Protein AF-A0AA88A4T7-F1 (afdb_monomer)

pLDDT: mean 73.72, std 11.53, range [44.41, 88.44]

Secondary structure (DSSP, 8-state):
---HHHHHHHTTHHHHHS-GGGHHHHHHHHHHHHHHHTTTS-HHHHHHHHHHHHHHHHHS--

Organism: Ficus carica (NCBI:txid3494)

InterPro domains:
  IPR057039 F-box protein At5g52880-like, ARM repeats region [PF24104] (6-61)

Sequence (62 aa):
MSNPLARYQKLGYKESLEKIHRYPLACKELGFILRAAYAEFPKNLQALIVQDTITAFRLLPG

Radius of gyration: 13.3 Å; Cα contacts (8 Å, |Δi|>4): 17; chains: 1; bounding box: 33×14×29 Å

Structure (mmCIF, N/CA/C/O backbone):
data_AF-A0AA88A4T7-F1
#
_entry.id   AF-A0AA88A4T7-F1
#
loop_
_atom_site.group_PDB
_atom_site.id
_atom_site.type_symbol
_atom_site.label_atom_id
_atom_site.label_alt_id
_atom_site.label_comp_id
_atom_site.label_asym_id
_atom_site.label_entity_id
_atom_site.label_seq_id
_atom_site.pdbx_PDB_ins_code
_atom_site.Cartn_x
_atom_site.Cartn_y
_atom_site.Cartn_z
_atom_site.occupancy
_atom_site.B_iso_or_equiv
_atom_site.auth_seq_id
_atom_site.auth_comp_id
_atom_site.auth_asym_id
_atom_site.auth_atom_id
_atom_site.pdbx_PDB_model_num
ATOM 1 N N . MET A 1 1 ? 19.680 6.673 11.976 1.00 44.41 1 MET A N 1
ATOM 2 C CA . MET A 1 1 ? 18.291 6.678 11.465 1.00 44.41 1 MET A CA 1
ATOM 3 C C . MET A 1 1 ? 18.347 6.362 9.979 1.00 44.41 1 MET A C 1
ATOM 5 O O . MET A 1 1 ? 18.887 7.156 9.221 1.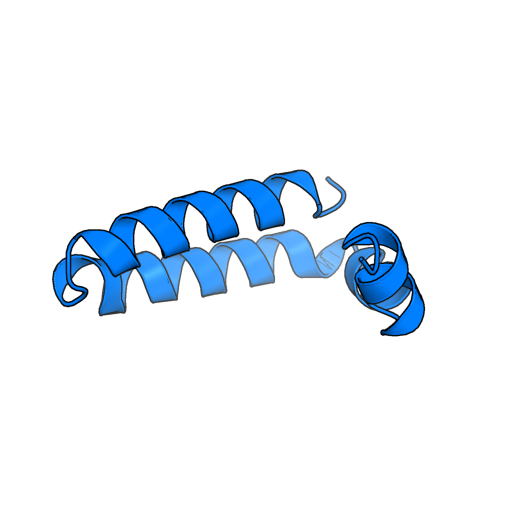00 44.41 1 MET A O 1
ATOM 9 N N . SER A 1 2 ? 17.944 5.158 9.574 1.00 53.28 2 SER A N 1
ATOM 10 C CA . SER A 1 2 ? 18.051 4.692 8.187 1.00 53.28 2 SER A CA 1
ATOM 11 C C . SER A 1 2 ? 17.083 5.463 7.289 1.00 53.28 2 SER A C 1
ATOM 13 O O . SER A 1 2 ? 15.872 5.431 7.486 1.00 53.28 2 SER A O 1
ATOM 15 N N . ASN A 1 3 ? 17.646 6.176 6.314 1.00 68.00 3 ASN A N 1
ATOM 16 C CA . ASN A 1 3 ? 16.917 6.974 5.336 1.00 68.00 3 ASN A CA 1
ATOM 17 C C . ASN A 1 3 ? 15.888 6.077 4.605 1.00 68.00 3 ASN A C 1
ATOM 19 O O . ASN A 1 3 ? 16.295 5.038 4.071 1.00 68.00 3 ASN A O 1
ATOM 23 N N . PRO A 1 4 ? 14.583 6.416 4.576 1.00 65.38 4 PRO A N 1
ATOM 24 C CA . PRO A 1 4 ? 13.554 5.591 3.939 1.00 65.38 4 PRO A CA 1
ATOM 25 C C . PRO A 1 4 ? 13.920 5.211 2.503 1.00 65.38 4 PRO A C 1
ATOM 27 O O . PRO A 1 4 ? 13.755 4.060 2.107 1.00 65.38 4 PRO A O 1
ATOM 30 N N . LEU A 1 5 ? 14.532 6.146 1.770 1.00 63.66 5 LEU A N 1
ATOM 31 C CA . LEU A 1 5 ? 15.026 5.940 0.409 1.00 63.66 5 LEU A CA 1
ATOM 32 C C . LEU A 1 5 ? 16.052 4.799 0.312 1.00 63.66 5 LEU A C 1
ATOM 34 O O . LEU A 1 5 ? 15.961 3.956 -0.576 1.00 63.66 5 LEU A O 1
ATOM 38 N N . ALA A 1 6 ? 16.995 4.736 1.254 1.00 67.12 6 ALA A N 1
ATOM 39 C CA . ALA A 1 6 ? 18.021 3.695 1.292 1.00 67.12 6 ALA A CA 1
ATOM 40 C C . ALA A 1 6 ? 17.415 2.319 1.612 1.00 67.12 6 ALA A C 1
ATOM 42 O O . ALA A 1 6 ? 17.861 1.297 1.091 1.00 67.12 6 ALA A O 1
ATOM 43 N N . ARG A 1 7 ? 16.357 2.285 2.433 1.00 67.69 7 ARG A N 1
ATOM 44 C CA . ARG A 1 7 ? 15.614 1.054 2.734 1.00 67.69 7 ARG A CA 1
ATOM 45 C C . ARG A 1 7 ? 14.838 0.560 1.513 1.00 67.69 7 ARG A C 1
ATOM 47 O O . ARG A 1 7 ? 14.866 -0.631 1.225 1.00 67.69 7 ARG A O 1
ATOM 54 N N . TYR A 1 8 ? 14.204 1.474 0.780 1.00 60.78 8 TYR A N 1
ATOM 55 C CA . TYR A 1 8 ? 13.508 1.165 -0.469 1.00 60.78 8 TYR A CA 1
ATOM 56 C C . TYR A 1 8 ? 14.464 0.662 -1.558 1.00 60.78 8 TYR A C 1
ATOM 58 O O . TYR A 1 8 ? 14.160 -0.329 -2.218 1.00 60.78 8 TYR A O 1
ATOM 66 N N . GLN A 1 9 ? 15.644 1.274 -1.699 1.00 64.69 9 GLN A N 1
ATOM 67 C CA . GLN A 1 9 ? 16.677 0.817 -2.636 1.00 64.69 9 GLN A CA 1
ATOM 68 C C . GLN A 1 9 ? 17.210 -0.578 -2.285 1.00 64.69 9 GLN A C 1
ATOM 70 O O . GLN A 1 9 ? 17.316 -1.426 -3.165 1.00 64.69 9 GLN A O 1
ATOM 75 N N . LYS A 1 10 ? 17.481 -0.854 -1.001 1.00 69.94 10 LYS A N 1
ATOM 76 C CA . LYS A 1 10 ? 18.004 -2.156 -0.546 1.00 69.94 10 LYS A CA 1
ATOM 77 C C . LYS A 1 10 ? 17.032 -3.321 -0.769 1.00 69.94 10 LYS A C 1
ATOM 79 O O . LYS A 1 10 ? 17.464 -4.460 -0.888 1.00 69.94 10 LYS A O 1
ATOM 84 N N . LEU A 1 11 ? 15.732 -3.044 -0.809 1.00 71.19 11 LEU A N 1
ATOM 85 C CA . LEU A 1 11 ? 14.679 -4.049 -0.974 1.00 71.19 11 LEU A CA 1
ATOM 86 C C . LEU A 1 11 ? 14.343 -4.350 -2.447 1.00 71.19 11 LEU A C 1
ATOM 88 O O . LEU A 1 11 ? 13.383 -5.067 -2.705 1.00 71.19 11 LEU A O 1
ATOM 92 N N . GLY A 1 12 ? 15.085 -3.795 -3.416 1.00 64.44 12 GLY A N 1
ATOM 93 C CA . GLY A 1 12 ? 14.815 -4.024 -4.842 1.00 64.44 12 GLY A CA 1
ATOM 94 C C . GLY A 1 12 ? 13.496 -3.407 -5.326 1.00 64.44 12 GLY A C 1
ATOM 95 O O . GLY A 1 12 ? 13.029 -3.701 -6.425 1.00 64.44 12 GLY A O 1
ATOM 96 N N . TYR A 1 13 ? 12.876 -2.516 -4.536 1.00 57.84 13 TYR A N 1
ATOM 97 C CA . TYR A 1 13 ? 11.616 -1.880 -4.928 1.00 57.84 13 TYR A CA 1
ATOM 98 C C . TYR A 1 13 ? 11.766 -1.047 -6.196 1.00 57.84 13 TYR A C 1
ATOM 100 O O . TYR A 1 13 ? 10.815 -0.969 -6.961 1.00 57.84 13 TYR A O 1
ATOM 108 N N . LYS A 1 14 ? 12.950 -0.479 -6.458 1.00 58.19 14 LYS A N 1
ATOM 109 C CA . LYS A 1 14 ? 13.208 0.304 -7.673 1.00 58.19 14 LYS A CA 1
ATOM 110 C C . LYS A 1 14 ? 12.987 -0.523 -8.949 1.00 58.19 14 LYS A C 1
ATOM 112 O O . LYS A 1 14 ? 12.269 -0.080 -9.833 1.00 58.19 14 LYS A O 1
ATOM 117 N N . GLU A 1 15 ? 13.492 -1.755 -8.990 1.00 60.81 15 GLU A N 1
ATOM 118 C CA . GLU A 1 15 ? 13.323 -2.688 -10.121 1.00 60.81 15 GLU A CA 1
ATOM 119 C C . GLU A 1 15 ? 11.874 -3.198 -10.242 1.00 60.81 15 GLU A C 1
ATOM 121 O O . GLU A 1 15 ? 11.370 -3.491 -11.326 1.00 60.81 15 GLU A O 1
ATOM 126 N N . SER A 1 16 ? 11.174 -3.290 -9.109 1.00 57.56 16 SER A N 1
ATOM 127 C CA . SER A 1 16 ? 9.759 -3.666 -9.042 1.00 57.56 16 SER A CA 1
ATOM 128 C C . SER A 1 16 ? 8.823 -2.528 -9.490 1.00 57.56 16 SER A C 1
ATOM 130 O O . SER A 1 16 ? 7.753 -2.813 -10.038 1.00 57.56 16 SER A O 1
ATOM 132 N N . LEU A 1 17 ? 9.238 -1.272 -9.264 1.00 54.03 17 LEU A N 1
ATOM 133 C CA . LEU A 1 17 ? 8.543 -0.021 -9.597 1.00 54.03 17 LEU A CA 1
ATOM 134 C C . LEU A 1 17 ? 8.808 0.440 -11.039 1.00 54.03 17 LEU A C 1
ATOM 136 O O . LEU A 1 17 ? 7.897 0.973 -11.658 1.00 54.03 17 LEU A O 1
ATOM 140 N N . GLU A 1 18 ? 9.991 0.178 -11.608 1.00 56.50 18 GLU A N 1
ATOM 141 C CA . GLU A 1 18 ? 10.316 0.459 -13.024 1.00 56.50 18 GLU A CA 1
ATOM 142 C C . GLU A 1 18 ? 9.477 -0.362 -14.021 1.00 56.50 18 GLU A C 1
ATOM 144 O O . GLU A 1 18 ? 9.462 -0.079 -15.218 1.00 56.50 18 GLU A O 1
ATOM 149 N N . LYS A 1 19 ? 8.705 -1.350 -13.553 1.00 61.31 19 LYS A N 1
ATOM 150 C CA . LYS A 1 19 ? 7.664 -1.991 -14.363 1.00 61.31 19 LYS A CA 1
ATOM 151 C C . LYS A 1 19 ? 6.471 -1.043 -14.503 1.00 61.31 19 LYS A C 1
ATOM 153 O O . LYS A 1 19 ? 5.476 -1.185 -13.796 1.00 61.31 19 LYS A O 1
ATOM 158 N N . ILE A 1 20 ? 6.560 -0.142 -15.480 1.00 56.25 20 ILE A N 1
ATOM 159 C CA . ILE A 1 20 ? 5.546 0.837 -15.928 1.00 56.25 20 ILE A CA 1
ATOM 160 C C . ILE A 1 20 ? 4.120 0.232 -15.998 1.00 56.25 20 ILE A C 1
ATOM 162 O O . ILE A 1 20 ? 3.132 0.887 -15.678 1.00 56.25 20 ILE A O 1
ATOM 166 N N . HIS A 1 21 ? 3.985 -1.066 -16.294 1.00 57.00 21 HIS A N 1
ATOM 167 C CA . HIS A 1 21 ? 2.695 -1.776 -16.312 1.00 57.00 21 HIS A CA 1
ATOM 168 C C . HIS A 1 21 ? 2.031 -2.025 -14.944 1.00 57.00 21 HIS A C 1
ATOM 170 O O . HIS A 1 21 ? 0.900 -2.510 -14.899 1.00 57.00 21 HIS A O 1
ATOM 176 N N . ARG A 1 22 ? 2.692 -1.721 -13.823 1.00 68.12 22 ARG A N 1
ATOM 177 C CA . ARG A 1 22 ? 2.132 -1.912 -12.476 1.00 68.12 22 ARG A CA 1
ATOM 178 C C . ARG A 1 22 ? 1.430 -0.683 -11.926 1.00 68.12 22 ARG A C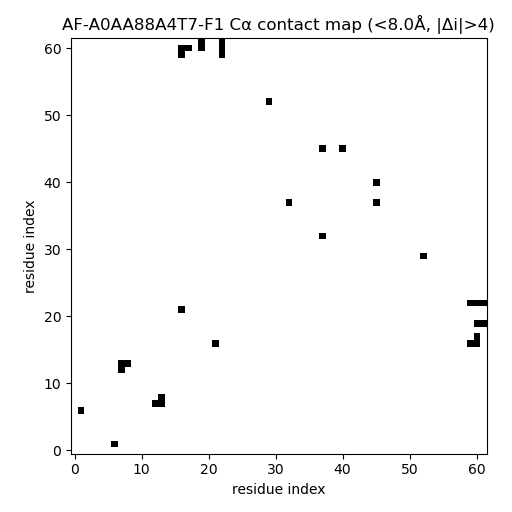 1
ATOM 180 O O . ARG A 1 22 ? 0.703 -0.830 -10.951 1.00 68.12 22 ARG A O 1
ATOM 187 N N . TYR A 1 23 ? 1.573 0.482 -12.562 1.00 69.44 23 TYR A N 1
ATOM 188 C CA . TYR A 1 23 ? 0.867 1.692 -12.143 1.00 69.44 23 TYR A CA 1
ATOM 189 C C . TYR A 1 23 ? -0.659 1.498 -12.135 1.00 69.44 23 TYR A C 1
ATOM 191 O O . TYR A 1 23 ? -1.261 1.648 -11.072 1.00 69.44 23 TYR A O 1
ATOM 199 N N . PRO A 1 24 ? -1.309 1.039 -13.227 1.00 75.00 24 PRO A N 1
ATOM 200 C CA . PRO A 1 24 ? -2.763 0.872 -13.232 1.00 75.00 24 PRO A CA 1
ATOM 201 C C . PRO A 1 24 ? -3.238 -0.199 -12.240 1.00 75.00 24 PRO A C 1
ATOM 203 O O . PRO A 1 24 ? -4.315 -0.072 -11.657 1.00 75.00 24 PRO A O 1
ATOM 206 N N . LEU A 1 25 ? -2.432 -1.247 -12.032 1.00 79.12 25 LEU A N 1
ATOM 207 C CA . LEU A 1 25 ? -2.727 -2.316 -11.079 1.00 79.12 25 LEU A CA 1
ATOM 208 C C . LEU A 1 25 ? -2.646 -1.809 -9.633 1.00 79.12 25 LEU A C 1
ATOM 210 O O . LEU A 1 25 ? -3.582 -2.019 -8.867 1.00 79.12 25 LEU A O 1
ATOM 214 N N . ALA A 1 26 ? -1.591 -1.065 -9.292 1.00 76.25 26 ALA A N 1
ATOM 215 C CA . ALA A 1 26 ? -1.424 -0.446 -7.981 1.00 76.25 26 ALA A CA 1
ATOM 216 C C . ALA A 1 26 ? -2.544 0.564 -7.689 1.00 76.25 26 ALA A C 1
ATOM 218 O O . ALA A 1 26 ? -3.130 0.528 -6.609 1.00 76.25 26 ALA A O 1
ATOM 219 N N . CYS A 1 27 ? -2.926 1.404 -8.663 1.00 79.31 27 CYS A N 1
ATOM 220 C CA . CYS A 1 27 ? -4.083 2.299 -8.542 1.00 79.31 27 CYS A CA 1
ATOM 221 C C . CYS A 1 27 ? -5.371 1.526 -8.220 1.00 79.31 27 CYS A C 1
ATOM 223 O O . CYS A 1 27 ? -6.171 1.953 -7.385 1.00 79.31 27 CYS A O 1
ATOM 225 N N . LYS A 1 28 ? -5.585 0.391 -8.898 1.00 83.69 28 LYS A N 1
ATOM 226 C CA . LYS A 1 28 ? -6.779 -0.443 -8.734 1.00 83.69 28 LYS A CA 1
ATOM 227 C C . LYS A 1 28 ? -6.825 -1.096 -7.354 1.00 83.69 28 LYS A C 1
ATOM 229 O O . LYS A 1 28 ? -7.876 -1.066 -6.717 1.00 83.69 28 LYS A O 1
ATOM 234 N N . GLU A 1 29 ? -5.708 -1.644 -6.887 1.00 83.00 29 GLU A N 1
ATOM 235 C CA . GLU A 1 29 ? -5.602 -2.271 -5.565 1.00 83.00 29 GLU A CA 1
ATOM 236 C C . GLU A 1 29 ? -5.747 -1.246 -4.436 1.00 83.00 29 GLU A C 1
ATOM 238 O O . GLU A 1 29 ? -6.563 -1.437 -3.535 1.00 83.00 29 GLU A O 1
ATOM 243 N N . LEU A 1 30 ? -5.057 -0.104 -4.522 1.00 81.38 30 LEU A N 1
ATOM 244 C CA . LEU A 1 30 ? -5.192 0.985 -3.548 1.00 81.38 30 LEU A CA 1
ATOM 245 C C . LEU A 1 30 ? -6.629 1.523 -3.510 1.00 81.38 30 LEU A C 1
ATOM 247 O O . LEU A 1 30 ? -7.210 1.706 -2.440 1.00 81.38 30 LEU A O 1
ATOM 251 N N . GLY A 1 31 ? -7.250 1.707 -4.677 1.00 83.69 31 GLY A N 1
ATOM 252 C CA . GLY A 1 31 ? -8.649 2.117 -4.783 1.00 83.69 31 GLY A CA 1
ATOM 253 C C . GLY A 1 31 ? -9.649 1.073 -4.270 1.00 83.69 31 GLY A C 1
ATOM 254 O O . GLY A 1 31 ? -10.770 1.444 -3.914 1.00 83.69 31 GLY A O 1
ATOM 255 N N . PHE A 1 32 ? -9.283 -0.211 -4.238 1.00 86.69 32 PHE A N 1
ATOM 256 C CA . PHE A 1 32 ? -10.082 -1.270 -3.621 1.00 86.69 32 PHE A CA 1
ATOM 257 C C . PH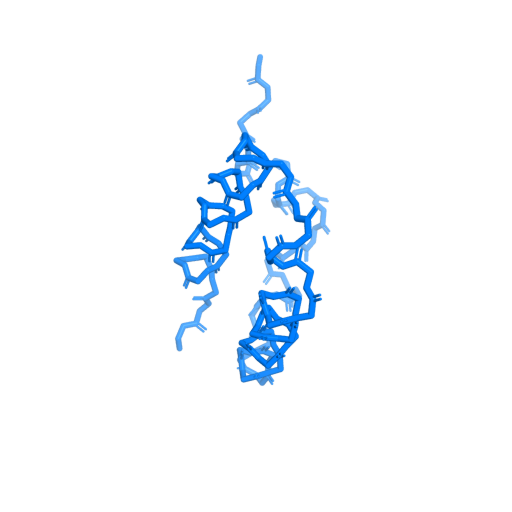E A 1 32 ? -9.970 -1.220 -2.096 1.00 86.69 32 PHE A C 1
ATOM 259 O O . PHE A 1 32 ? -10.997 -1.201 -1.426 1.00 86.69 32 PHE A O 1
ATOM 266 N N . ILE A 1 33 ? -8.755 -1.097 -1.553 1.00 82.50 33 ILE A N 1
ATOM 267 C CA . ILE A 1 33 ? -8.514 -0.974 -0.104 1.00 82.50 33 ILE A CA 1
ATOM 268 C C . ILE A 1 33 ? -9.257 0.240 0.461 1.00 82.50 33 ILE A C 1
ATOM 270 O O . ILE A 1 33 ? -9.953 0.132 1.471 1.00 82.50 33 ILE A O 1
ATOM 274 N N . LEU A 1 34 ? -9.174 1.383 -0.226 1.00 83.69 34 LEU A N 1
ATOM 275 C CA . LEU A 1 34 ? -9.892 2.590 0.177 1.00 83.69 34 LEU A CA 1
ATOM 276 C C . LEU A 1 34 ? -11.414 2.409 0.131 1.00 83.69 34 LEU A C 1
ATOM 278 O O . LEU A 1 34 ? -12.113 2.909 0.999 1.00 83.69 34 LEU A O 1
ATOM 282 N N . ARG A 1 35 ? -11.961 1.685 -0.846 1.00 85.75 35 ARG A N 1
ATOM 283 C CA . ARG A 1 35 ? -13.415 1.459 -0.905 1.00 85.75 35 ARG A CA 1
ATOM 284 C C . ARG A 1 35 ? -13.910 0.438 0.107 1.00 85.75 35 ARG A C 1
ATOM 286 O O . ARG A 1 35 ? -14.985 0.627 0.660 1.00 85.75 35 ARG A O 1
ATOM 293 N N . ALA A 1 36 ? -13.152 -0.632 0.315 1.00 84.31 36 ALA A N 1
ATOM 294 C CA . ALA A 1 36 ? -13.568 -1.747 1.150 1.00 84.31 36 ALA A CA 1
A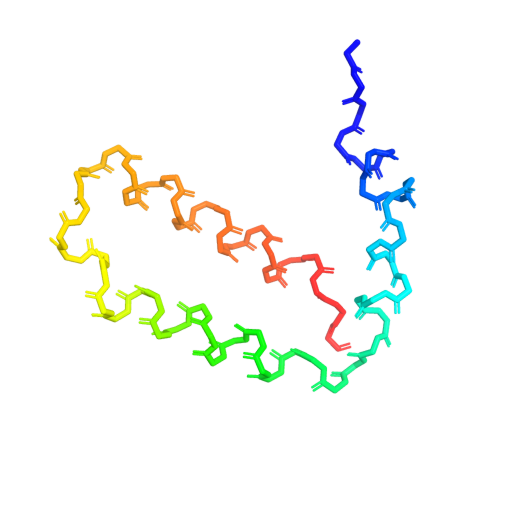TOM 295 C C . ALA A 1 36 ? -13.370 -1.467 2.642 1.00 84.31 36 ALA A C 1
ATOM 297 O O . ALA A 1 36 ? -14.196 -1.881 3.443 1.00 84.31 36 ALA A O 1
ATOM 298 N N . ALA A 1 37 ? -12.289 -0.778 3.018 1.00 80.31 37 ALA A N 1
ATOM 299 C CA . ALA A 1 37 ? -11.848 -0.751 4.410 1.00 80.31 37 ALA A CA 1
ATOM 300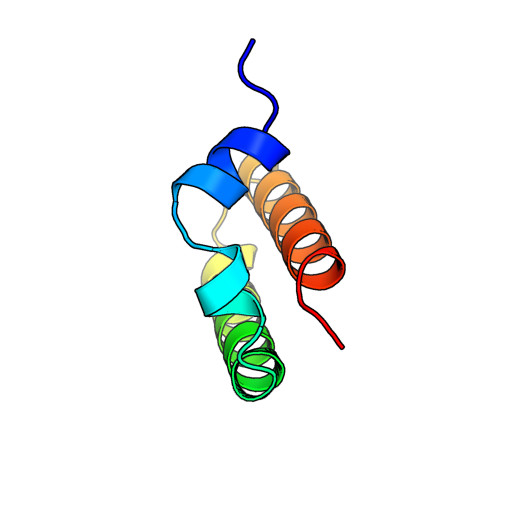 C C . ALA A 1 37 ? -11.742 0.656 5.019 1.00 80.31 37 ALA A C 1
ATOM 302 O O . ALA A 1 37 ? -11.760 0.796 6.239 1.00 80.31 37 ALA A O 1
ATOM 303 N N . TYR A 1 38 ? -11.692 1.722 4.209 1.00 83.19 38 TYR A N 1
ATOM 304 C CA . TYR A 1 38 ? -11.502 3.086 4.724 1.00 83.19 38 TYR A CA 1
ATOM 305 C C . TYR A 1 38 ? -12.592 3.523 5.707 1.00 83.19 38 TYR A C 1
ATOM 307 O O . TYR A 1 38 ? -12.285 4.139 6.725 1.00 83.19 38 TYR A O 1
ATOM 315 N N . ALA A 1 39 ? -13.851 3.177 5.426 1.00 84.25 39 ALA A N 1
ATOM 316 C CA . ALA A 1 39 ? -14.984 3.527 6.280 1.00 84.25 39 ALA A CA 1
ATOM 317 C C . ALA A 1 39 ? -14.970 2.790 7.631 1.00 84.25 39 ALA A C 1
ATOM 319 O O . ALA A 1 39 ? -15.471 3.325 8.616 1.00 84.25 39 ALA A O 1
ATOM 320 N N . GLU A 1 40 ? -14.373 1.597 7.686 1.00 87.69 40 GLU A N 1
ATOM 321 C CA . GLU A 1 40 ? -14.285 0.784 8.905 1.00 87.69 40 GLU A CA 1
ATOM 322 C C . GLU A 1 40 ? -13.049 1.111 9.752 1.00 87.69 40 GLU A C 1
ATOM 324 O O . GLU A 1 40 ? -12.956 0.725 10.919 1.00 87.69 40 GLU A O 1
ATOM 329 N N . PHE A 1 41 ? -12.089 1.851 9.195 1.00 85.56 41 PHE A N 1
ATOM 330 C CA . PHE A 1 41 ? -10.873 2.203 9.909 1.00 85.56 41 PHE A CA 1
ATOM 331 C C . PHE A 1 41 ? -11.080 3.345 10.914 1.00 85.56 41 PHE A C 1
ATOM 333 O O . PHE A 1 41 ? -11.762 4.328 10.618 1.00 85.56 41 PHE A O 1
ATOM 340 N N . PRO A 1 42 ? -10.426 3.291 12.090 1.00 88.44 42 PRO A N 1
ATOM 341 C CA . PRO A 1 42 ? -10.398 4.416 13.018 1.00 88.44 42 PRO A CA 1
ATOM 342 C C . PRO A 1 42 ? -9.704 5.631 12.379 1.00 88.44 42 PRO A C 1
ATOM 344 O O . PRO A 1 42 ? -8.779 5.479 11.580 1.00 88.44 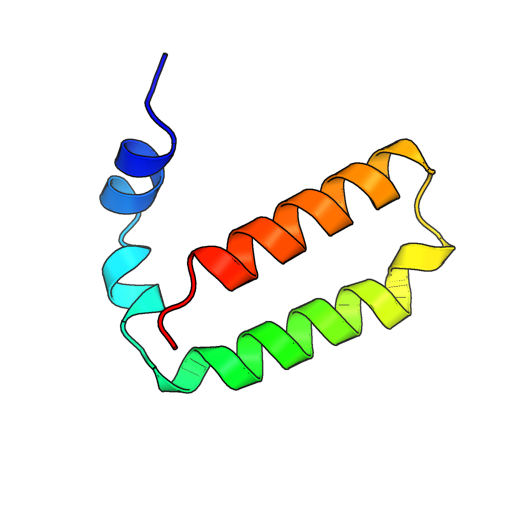42 PRO A O 1
ATOM 347 N N . LYS A 1 43 ? -10.103 6.854 12.764 1.00 85.38 43 LYS A N 1
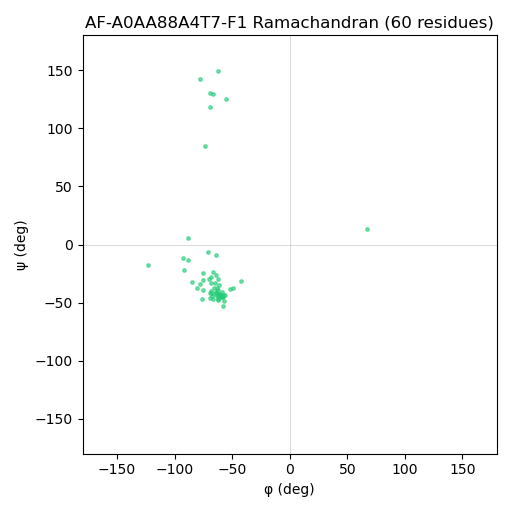ATOM 348 C CA . LYS A 1 43 ? -9.637 8.123 12.150 1.00 85.38 43 LYS A CA 1
ATOM 349 C C . LYS A 1 43 ? -8.115 8.240 12.001 1.00 85.38 43 LYS A C 1
ATOM 351 O O . LYS A 1 43 ? -7.628 8.747 10.995 1.00 85.38 43 LYS A O 1
ATOM 356 N N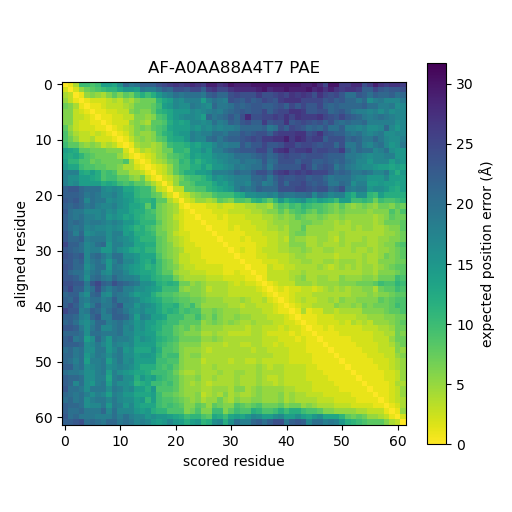 . ASN A 1 44 ? -7.362 7.742 12.979 1.00 86.38 44 ASN A N 1
ATOM 357 C CA . ASN A 1 44 ? -5.898 7.773 12.949 1.00 86.38 44 ASN A CA 1
ATOM 358 C C . ASN A 1 44 ? -5.333 6.902 11.816 1.00 86.38 44 ASN A C 1
ATOM 360 O 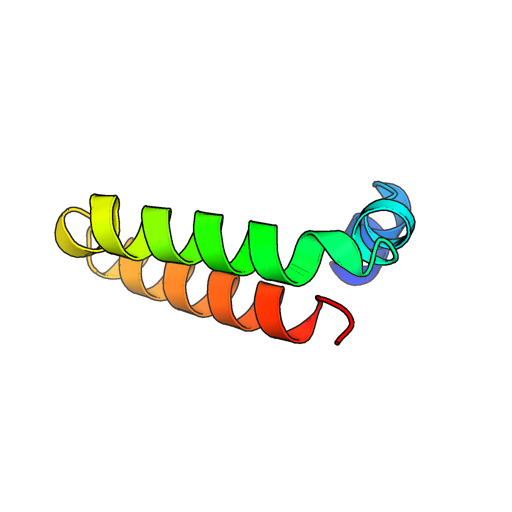O . ASN A 1 44 ? -4.362 7.273 11.161 1.00 86.38 44 ASN A O 1
ATOM 364 N N . LEU A 1 45 ? -5.966 5.754 11.568 1.00 83.38 45 LEU A N 1
ATOM 365 C CA . LEU A 1 45 ? -5.564 4.815 10.529 1.00 83.38 45 LEU A CA 1
ATOM 366 C C . LEU A 1 45 ? -6.014 5.294 9.142 1.00 83.38 45 LEU A C 1
ATOM 368 O O . LEU A 1 45 ? -5.269 5.140 8.180 1.00 83.38 45 LEU A O 1
ATOM 372 N N . GLN A 1 46 ? -7.169 5.961 9.046 1.00 86.50 46 GLN A N 1
ATOM 373 C CA . GLN A 1 46 ? -7.600 6.647 7.821 1.00 86.50 46 GLN A CA 1
ATOM 374 C C . GLN A 1 46 ? -6.572 7.693 7.365 1.00 86.50 46 GLN A C 1
ATOM 376 O O . GLN A 1 46 ? -6.156 7.687 6.207 1.00 86.50 46 GLN A O 1
ATOM 381 N N . ALA A 1 47 ? -6.119 8.554 8.284 1.00 86.62 47 ALA A N 1
ATOM 382 C CA . ALA A 1 47 ? -5.115 9.575 7.988 1.00 86.62 47 ALA A CA 1
ATOM 383 C C . ALA A 1 47 ? -3.785 8.960 7.521 1.00 86.62 47 ALA A C 1
ATOM 385 O O . ALA A 1 47 ? -3.204 9.418 6.535 1.00 86.62 47 ALA A O 1
ATOM 386 N N . LEU A 1 48 ? -3.342 7.886 8.187 1.00 85.88 48 LEU A N 1
ATOM 387 C CA . LEU A 1 48 ? -2.126 7.161 7.823 1.00 85.88 48 LEU A CA 1
ATOM 388 C C . LEU A 1 48 ? -2.226 6.556 6.417 1.00 85.88 48 LEU A C 1
ATOM 390 O O . LEU A 1 48 ? -1.330 6.749 5.601 1.00 85.88 48 LEU A O 1
ATOM 394 N N . ILE A 1 49 ? -3.333 5.876 6.112 1.00 83.81 49 ILE A N 1
ATOM 395 C CA . ILE A 1 49 ? -3.546 5.225 4.814 1.00 83.81 49 ILE A CA 1
ATOM 396 C C . ILE A 1 49 ? -3.603 6.249 3.685 1.00 83.81 49 ILE A C 1
ATOM 398 O O . ILE A 1 49 ? -3.010 6.021 2.634 1.00 83.81 49 ILE A O 1
ATOM 402 N N . VAL A 1 50 ? -4.260 7.394 3.884 1.00 83.75 50 VAL A N 1
ATOM 403 C CA . VAL A 1 50 ? -4.302 8.465 2.874 1.00 83.75 50 VAL A CA 1
ATOM 404 C C . VAL A 1 50 ? -2.902 9.002 2.594 1.00 83.75 50 VAL A C 1
ATOM 406 O O . VAL A 1 50 ? -2.514 9.127 1.432 1.00 83.75 50 VAL A O 1
ATOM 409 N N . GLN A 1 51 ? -2.124 9.280 3.640 1.00 84.69 51 GLN A N 1
ATOM 410 C CA . GLN A 1 51 ? -0.758 9.774 3.492 1.00 84.69 51 GLN A CA 1
ATOM 411 C C . GLN A 1 51 ? 0.139 8.763 2.764 1.00 84.69 51 GLN A C 1
ATOM 413 O O . GLN A 1 51 ? 0.903 9.145 1.871 1.00 84.69 51 GLN A O 1
ATOM 418 N N . ASP A 1 52 ? 0.022 7.482 3.108 1.00 83.69 52 ASP A N 1
ATOM 419 C CA . ASP A 1 52 ? 0.808 6.407 2.502 1.00 83.69 52 ASP A CA 1
ATOM 420 C C . ASP A 1 52 ? 0.412 6.188 1.034 1.00 83.69 52 ASP A C 1
ATOM 422 O O . ASP A 1 52 ? 1.267 6.103 0.155 1.00 83.69 52 ASP A O 1
ATOM 426 N N . THR A 1 53 ? -0.889 6.253 0.734 1.00 81.31 53 THR A N 1
ATOM 427 C CA . THR A 1 53 ? -1.431 6.157 -0.629 1.00 81.31 53 THR A CA 1
ATOM 428 C C . THR A 1 53 ? -0.932 7.305 -1.517 1.00 81.31 53 THR A C 1
ATOM 430 O O . THR A 1 53 ? -0.476 7.074 -2.635 1.00 81.31 53 THR A O 1
ATOM 433 N N . ILE A 1 54 ? -0.951 8.550 -1.022 1.00 82.12 54 ILE A N 1
ATOM 434 C CA . ILE A 1 54 ? -0.411 9.716 -1.749 1.00 82.12 54 ILE A CA 1
ATOM 435 C C . ILE A 1 54 ? 1.096 9.560 -1.985 1.00 82.12 54 ILE A C 1
ATOM 437 O O . ILE A 1 54 ? 1.603 9.909 -3.051 1.00 82.12 54 ILE A O 1
ATOM 441 N N . THR A 1 55 ? 1.820 9.031 -1.000 1.00 81.25 55 THR A N 1
ATOM 442 C CA . THR A 1 55 ? 3.268 8.808 -1.098 1.00 81.25 55 THR A CA 1
ATOM 443 C C . THR A 1 55 ? 3.591 7.728 -2.127 1.00 81.25 55 THR A C 1
ATOM 445 O O . THR A 1 55 ? 4.484 7.925 -2.950 1.00 81.25 55 THR A O 1
ATOM 448 N N . ALA A 1 56 ? 2.821 6.638 -2.152 1.00 77.44 56 ALA A N 1
ATOM 449 C CA . ALA A 1 56 ? 2.918 5.595 -3.166 1.00 77.44 56 ALA A CA 1
ATOM 450 C C . ALA A 1 56 ? 2.676 6.155 -4.577 1.00 77.44 56 ALA A C 1
ATOM 452 O O . ALA A 1 56 ? 3.479 5.901 -5.471 1.00 77.44 56 ALA A O 1
ATOM 453 N N . PHE A 1 57 ? 1.650 6.995 -4.769 1.00 75.12 57 PHE A N 1
ATOM 454 C CA . PHE A 1 57 ? 1.398 7.652 -6.059 1.00 75.12 57 PHE A CA 1
ATOM 455 C C . PHE A 1 57 ? 2.534 8.568 -6.518 1.00 75.12 57 PHE A C 1
ATOM 457 O O . PHE A 1 57 ? 2.793 8.645 -7.713 1.00 75.12 57 PHE A O 1
ATOM 464 N N . ARG A 1 58 ? 3.220 9.248 -5.594 1.00 77.81 58 ARG A N 1
ATOM 465 C CA . ARG A 1 58 ? 4.379 10.102 -5.914 1.00 77.81 58 ARG A CA 1
ATOM 466 C C . ARG A 1 58 ? 5.650 9.311 -6.231 1.00 77.81 58 ARG A C 1
ATOM 468 O O . ARG A 1 58 ? 6.542 9.852 -6.874 1.00 77.81 58 ARG A O 1
ATOM 475 N N . LEU A 1 59 ? 5.759 8.083 -5.724 1.00 73.56 59 LEU A N 1
ATOM 476 C CA . LEU A 1 59 ? 6.917 7.204 -5.915 1.00 73.56 59 LEU A CA 1
ATOM 477 C C . LEU A 1 59 ? 6.780 6.281 -7.127 1.00 73.56 59 LEU A C 1
ATOM 479 O O . LEU A 1 59 ? 7.792 5.783 -7.621 1.00 73.56 59 LEU A O 1
ATOM 483 N N . LEU A 1 60 ? 5.555 6.025 -7.583 1.00 66.88 60 LEU A N 1
ATOM 484 C CA . LEU A 1 60 ? 5.330 5.278 -8.808 1.00 66.88 60 LEU A CA 1
ATOM 485 C C . LEU A 1 60 ? 5.780 6.117 -10.020 1.00 66.88 60 LEU A C 1
ATOM 487 O O . LEU A 1 60 ? 5.379 7.278 -10.126 1.00 66.88 60 LEU A O 1
ATOM 491 N N . PRO A 1 61 ? 6.587 5.557 -10.939 1.00 59.25 61 PRO A N 1
ATOM 492 C CA . PRO A 1 61 ? 6.889 6.225 -12.196 1.00 59.25 61 PRO A CA 1
ATOM 493 C C . PRO A 1 61 ? 5.609 6.316 -13.037 1.00 59.25 61 PRO A C 1
ATOM 495 O O . PRO A 1 61 ? 4.890 5.323 -13.180 1.00 59.25 61 PRO A O 1
ATOM 498 N N . GLY A 1 62 ? 5.317 7.523 -13.526 1.00 54.59 62 GLY A N 1
ATOM 499 C CA . GLY A 1 62 ? 4.302 7.759 -14.554 1.00 54.59 62 GLY A CA 1
ATOM 500 C C . GLY A 1 62 ? 4.772 7.299 -15.924 1.00 54.59 62 GLY A C 1
ATOM 501 O O . GLY A 1 62 ? 6.003 7.321 -16.155 1.00 54.59 62 GLY A O 1
#

Foldseek 3Di:
DDDVVNVCVVVCVVVVLVPLVCVVVLVVVLVCCCVPPLVVDDPVVNVVSVVVSVVVNVPRDD

Solvent-accessible surface area (backbone atoms only — not comparable to full-atom values): 3711 Å² total; per-residue (Å²): 133,84,54,68,66,59,56,43,56,74,67,48,45,59,72,65,45,68,42,64,81,45,49,69,53,50,54,50,52,54,54,43,50,52,70,75,43,42,86,78,43,56,71,72,54,40,55,50,50,51,55,50,51,54,49,50,62,72,69,47,60,129

Mean predicted aligned error: 10.97 Å